Protein AF-A0A087TY90-F1 (afdb_monomer)

Structure (mmCIF, N/CA/C/O backbone):
data_AF-A0A087TY90-F1
#
_entry.id   AF-A0A087TY90-F1
#
loop_
_atom_site.group_PDB
_atom_site.id
_atom_site.type_symbol
_atom_site.label_atom_id
_atom_site.label_alt_id
_atom_site.label_comp_id
_atom_site.label_asym_id
_atom_site.label_entity_id
_atom_site.label_seq_id
_atom_site.pdbx_PDB_ins_code
_atom_site.Cartn_x
_atom_site.Cartn_y
_atom_site.Cartn_z
_atom_site.occupancy
_atom_site.B_iso_or_equ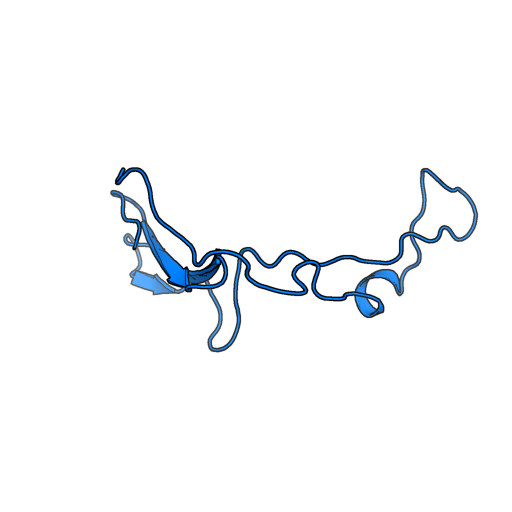iv
_atom_site.auth_seq_id
_atom_site.auth_comp_id
_atom_site.auth_asym_id
_atom_site.auth_atom_id
_atom_site.pdbx_PDB_model_num
ATOM 1 N N . PHE A 1 1 ? -3.794 7.989 15.433 1.00 84.56 1 PHE A N 1
ATOM 2 C CA . PHE A 1 1 ? -4.918 7.047 15.564 1.00 84.56 1 PHE A CA 1
ATOM 3 C C . PHE A 1 1 ? -6.158 7.745 15.043 1.00 84.56 1 PHE A C 1
ATOM 5 O O . PHE A 1 1 ? -6.373 8.893 15.415 1.00 84.56 1 PHE A O 1
ATOM 12 N N . LEU A 1 2 ? -6.890 7.102 14.141 1.00 92.62 2 LEU A N 1
ATOM 13 C CA . LEU A 1 2 ? -8.115 7.613 13.532 1.00 92.62 2 LEU A CA 1
ATOM 14 C C . LEU A 1 2 ? -9.233 6.619 13.835 1.00 92.62 2 LEU A C 1
ATOM 16 O O . LEU A 1 2 ? -9.012 5.413 13.759 1.00 92.62 2 LEU A O 1
ATOM 20 N N . LYS A 1 3 ? -10.421 7.102 14.182 1.00 94.31 3 LYS A N 1
ATOM 21 C CA . LYS A 1 3 ? -11.557 6.248 14.529 1.00 94.31 3 LYS A CA 1
ATOM 22 C C . LYS A 1 3 ? -12.844 6.897 14.063 1.00 94.31 3 LYS A C 1
ATOM 24 O O . LYS A 1 3 ? -13.002 8.102 14.191 1.00 94.31 3 LYS A O 1
ATOM 29 N N . ASN A 1 4 ? -13.768 6.088 13.567 1.00 93.50 4 ASN A N 1
ATOM 30 C CA . ASN A 1 4 ? -15.149 6.496 13.345 1.00 93.50 4 ASN A CA 1
ATOM 31 C C . ASN A 1 4 ? -16.102 5.383 13.817 1.00 93.50 4 ASN A C 1
ATOM 33 O O . ASN A 1 4 ? -15.692 4.447 14.501 1.00 93.50 4 ASN A O 1
ATOM 37 N N . GLN A 1 5 ? -17.385 5.487 13.467 1.00 95.50 5 GLN A N 1
ATOM 38 C CA . GLN A 1 5 ? -18.411 4.510 13.854 1.00 95.50 5 GLN A CA 1
ATOM 39 C C . GLN A 1 5 ? -18.250 3.117 13.215 1.00 95.50 5 GLN A C 1
ATOM 41 O O . GLN A 1 5 ? -18.880 2.167 13.669 1.00 95.50 5 GLN A O 1
ATOM 46 N N . PHE A 1 6 ? -17.423 2.982 12.176 1.00 95.88 6 PHE A N 1
ATOM 47 C CA . PHE A 1 6 ? -17.255 1.745 11.409 1.00 95.88 6 PHE A CA 1
ATOM 48 C C . PHE A 1 6 ? -15.886 1.093 11.603 1.00 95.88 6 PHE A C 1
ATOM 50 O O . PHE A 1 6 ? -15.786 -0.133 11.565 1.00 95.88 6 PHE A O 1
ATOM 57 N N . LEU A 1 7 ? -14.829 1.889 11.780 1.00 96.19 7 LEU A N 1
ATOM 58 C CA . LEU A 1 7 ? -13.454 1.399 11.791 1.00 96.19 7 LEU A CA 1
ATOM 59 C C . LEU A 1 7 ? -12.526 2.200 12.709 1.00 96.19 7 LEU A C 1
ATOM 61 O O . LEU A 1 7 ? -12.758 3.373 13.012 1.00 96.19 7 LEU A O 1
ATOM 65 N N . GLU A 1 8 ? -11.439 1.546 13.100 1.00 96.19 8 GLU A N 1
ATOM 66 C CA . GLU A 1 8 ? -10.286 2.119 13.790 1.00 96.19 8 GLU A CA 1
ATOM 67 C C . GLU A 1 8 ? -9.036 1.904 12.938 1.00 96.19 8 GLU A C 1
ATOM 69 O O . GLU A 1 8 ? -8.782 0.800 12.465 1.00 96.19 8 GLU A O 1
ATOM 74 N N . ALA A 1 9 ? -8.248 2.954 12.738 1.00 95.75 9 ALA A N 1
ATOM 75 C CA . ALA A 1 9 ? -7.047 2.936 11.920 1.00 95.75 9 ALA A CA 1
ATOM 76 C C . ALA A 1 9 ? -5.844 3.486 12.696 1.00 95.75 9 ALA A C 1
ATOM 78 O O . ALA A 1 9 ? -5.873 4.580 13.278 1.00 95.75 9 ALA A O 1
ATOM 79 N N . THR A 1 10 ? -4.741 2.747 12.650 1.00 94.62 10 THR A N 1
ATOM 80 C CA . THR A 1 10 ? -3.450 3.178 13.189 1.00 94.62 10 THR A CA 1
ATOM 81 C C . THR A 1 10 ? -2.480 3.402 12.046 1.00 94.62 10 THR A C 1
ATOM 83 O O . THR A 1 10 ? -2.214 2.500 11.258 1.00 94.62 10 THR A O 1
ATOM 86 N N . ILE A 1 11 ? -1.942 4.616 11.967 1.00 94.31 11 ILE A N 1
ATOM 87 C CA . ILE A 1 11 ? -0.923 4.994 10.991 1.00 94.31 11 ILE A CA 1
ATOM 88 C C . ILE A 1 11 ? 0.390 5.175 11.752 1.00 94.31 11 ILE A C 1
ATOM 90 O O . ILE A 1 11 ? 0.403 5.804 12.816 1.00 94.31 11 ILE A O 1
ATOM 94 N N . ASN A 1 12 ? 1.468 4.582 11.244 1.00 92.44 12 ASN A N 1
ATOM 95 C CA . ASN A 1 12 ? 2.795 4.668 11.837 1.00 92.44 12 ASN A CA 1
ATOM 96 C C . ASN A 1 12 ? 3.443 6.044 11.566 1.00 92.44 12 ASN A C 1
ATOM 98 O O . ASN A 1 12 ? 2.912 6.883 10.837 1.00 92.44 12 ASN A O 1
ATOM 102 N N . HIS A 1 13 ? 4.613 6.277 12.162 1.00 90.88 13 HIS A N 1
ATOM 103 C CA . HIS A 1 13 ? 5.358 7.534 12.018 1.00 90.88 13 HIS A CA 1
ATOM 104 C C . HIS A 1 13 ? 5.835 7.805 10.578 1.00 90.88 13 HIS A C 1
ATOM 106 O O . HIS A 1 13 ? 6.089 8.957 10.233 1.00 90.88 13 HIS A O 1
ATOM 112 N N . GLU A 1 14 ? 5.906 6.763 9.747 1.00 91.06 14 GLU A N 1
ATOM 113 C CA . GLU A 1 14 ? 6.288 6.809 8.332 1.00 91.06 14 GLU A CA 1
ATOM 114 C C . GLU A 1 14 ? 5.091 7.073 7.396 1.00 91.06 14 GLU A C 1
ATOM 116 O O . GLU A 1 14 ? 5.257 7.127 6.181 1.00 91.06 14 GLU A O 1
ATOM 121 N N . GLY A 1 15 ? 3.869 7.208 7.931 1.00 92.00 15 GLY A N 1
ATOM 122 C CA . GLY A 1 15 ? 2.652 7.420 7.136 1.00 92.00 15 GLY A CA 1
ATOM 123 C C . GLY A 1 15 ? 2.002 6.144 6.580 1.00 92.00 15 GLY A C 1
ATOM 124 O O . GLY A 1 15 ? 1.005 6.223 5.858 1.00 92.00 15 GLY A O 1
ATOM 125 N N . CYS A 1 16 ? 2.518 4.966 6.930 1.00 95.12 16 CYS A N 1
ATOM 126 C CA . CYS A 1 16 ? 1.952 3.678 6.537 1.00 95.12 16 CYS A CA 1
ATOM 127 C C . CYS A 1 16 ? 0.874 3.209 7.522 1.00 95.12 16 CYS A C 1
ATOM 129 O O . CYS A 1 16 ? 0.986 3.384 8.736 1.00 95.12 16 CYS A O 1
ATOM 131 N N . LEU A 1 17 ? -0.168 2.560 7.003 1.00 96.50 17 LEU A N 1
ATOM 132 C CA . LEU A 1 17 ? -1.259 2.006 7.804 1.00 96.50 17 LEU A CA 1
ATOM 133 C C . LEU A 1 17 ? -0.803 0.688 8.445 1.00 96.50 17 LEU A C 1
ATOM 135 O O . LEU A 1 17 ? -0.592 -0.297 7.741 1.00 96.50 17 LEU A O 1
ATOM 139 N N . SER A 1 18 ? -0.640 0.663 9.767 1.00 95.94 18 SER A N 1
ATOM 140 C CA . SER A 1 18 ? -0.169 -0.519 10.501 1.00 95.94 18 SER A CA 1
ATOM 141 C C . SER A 1 18 ? -1.290 -1.393 11.061 1.00 95.94 18 SER A C 1
ATOM 143 O O . SER A 1 18 ? -1.042 -2.549 11.384 1.00 95.94 18 SER A O 1
ATOM 145 N N . SER A 1 19 ? -2.503 -0.856 11.192 1.00 96.44 19 SER A N 1
ATOM 146 C CA . SER A 1 19 ? -3.686 -1.592 11.651 1.00 96.44 19 SER A CA 1
ATOM 147 C C . SER A 1 19 ? -4.954 -0.911 11.144 1.00 96.44 19 SER A C 1
ATOM 149 O O . SER A 1 19 ? -5.023 0.324 11.101 1.00 96.44 19 SER A O 1
ATOM 151 N N . LEU A 1 20 ? -5.936 -1.717 10.749 1.00 96.94 20 LEU A N 1
ATOM 152 C CA . LEU A 1 20 ? -7.259 -1.304 10.306 1.00 96.94 20 LEU A CA 1
ATOM 153 C C . LEU A 1 20 ? -8.303 -2.301 10.818 1.00 96.94 20 LEU A C 1
ATOM 155 O O . LEU A 1 20 ? -8.539 -3.352 10.221 1.00 96.94 20 LEU A O 1
ATOM 159 N N . ILE A 1 21 ? -8.959 -1.947 11.916 1.00 97.56 21 ILE A N 1
ATOM 160 C CA . ILE A 1 21 ? -9.934 -2.797 12.591 1.00 97.56 21 ILE A CA 1
ATOM 161 C C . ILE A 1 21 ? -11.340 -2.383 12.167 1.00 97.56 21 ILE A C 1
ATOM 163 O O . ILE A 1 21 ? -11.738 -1.234 12.357 1.00 97.56 21 ILE A O 1
ATOM 167 N N . LEU A 1 22 ? -12.119 -3.331 11.645 1.00 97.25 22 LEU A N 1
ATOM 168 C CA . LEU A 1 22 ? -13.554 -3.146 11.433 1.00 97.25 22 LEU A CA 1
ATOM 169 C C . LEU A 1 22 ? -14.294 -3.362 12.755 1.00 97.25 22 LEU A C 1
ATOM 171 O O . LEU A 1 22 ? -14.200 -4.435 13.354 1.00 97.25 22 LEU A O 1
ATOM 175 N N . LEU A 1 23 ? -15.063 -2.367 13.195 1.00 96.38 23 LEU A N 1
ATOM 176 C CA . LEU A 1 23 ? -15.736 -2.385 14.497 1.00 96.38 23 LEU A CA 1
ATOM 177 C C . LEU A 1 23 ? -16.911 -3.364 14.562 1.00 96.38 23 LEU A C 1
ATOM 179 O O . LEU A 1 23 ? -17.165 -3.911 15.627 1.00 96.38 23 LEU A O 1
ATOM 183 N N . GLU A 1 24 ? -17.592 -3.628 13.446 1.00 96.44 24 GLU A N 1
ATOM 184 C CA . GLU A 1 24 ? -18.754 -4.532 13.409 1.00 96.44 24 GLU A CA 1
ATOM 185 C C . GLU A 1 24 ? -18.395 -5.977 13.789 1.00 96.44 24 GLU A C 1
ATOM 187 O O . GLU A 1 24 ? -19.140 -6.648 14.498 1.00 96.44 24 GLU A O 1
ATOM 192 N N . CYS A 1 25 ? -17.244 -6.464 13.321 1.00 96.19 25 CYS A N 1
ATOM 193 C CA . CYS A 1 25 ? -16.812 -7.849 13.521 1.00 96.19 25 CYS A CA 1
ATOM 194 C C . CYS A 1 25 ? -15.492 -7.981 14.290 1.00 96.19 25 CYS A C 1
ATOM 196 O O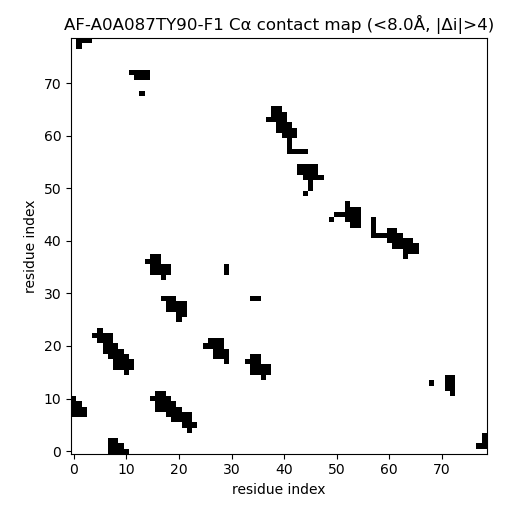 . CYS A 1 25 ? -14.996 -9.096 14.445 1.00 96.19 25 CYS A O 1
ATOM 198 N N . HIS A 1 26 ? -14.921 -6.859 14.740 1.00 95.00 26 HIS A N 1
ATOM 199 C CA . HIS A 1 26 ? -13.615 -6.774 15.402 1.00 95.00 26 HIS A CA 1
ATOM 200 C C . HIS A 1 26 ? -12.505 -7.529 14.657 1.00 95.00 26 HIS A C 1
ATOM 202 O O . HIS A 1 26 ? -11.662 -8.190 15.262 1.00 95.00 26 HIS A O 1
ATOM 208 N N . LYS A 1 27 ? -12.517 -7.442 13.322 1.00 96.44 27 LYS A N 1
ATOM 209 C CA . LYS A 1 27 ? -11.502 -8.059 12.466 1.00 96.44 27 LYS A CA 1
ATOM 210 C C . LYS A 1 27 ? -10.457 -7.038 12.056 1.00 96.44 27 LYS A C 1
ATOM 212 O O . LYS A 1 27 ? -10.798 -5.947 11.607 1.00 96.44 27 LYS A O 1
ATOM 217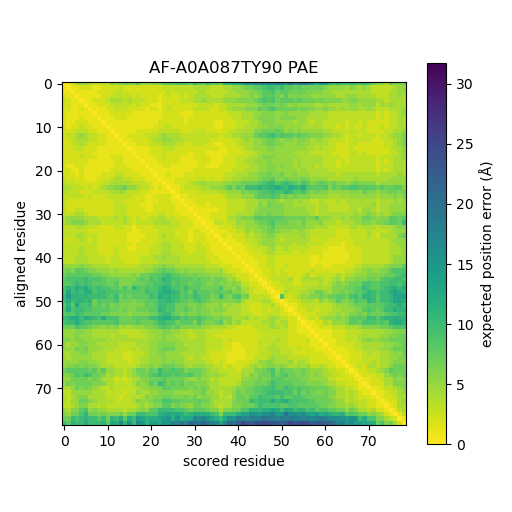 N N . GLU A 1 28 ? -9.202 -7.445 12.169 1.00 97.31 28 GLU A N 1
ATOM 218 C CA . GLU A 1 28 ? -8.059 -6.740 11.605 1.00 97.31 28 GLU A CA 1
ATOM 219 C C . GLU A 1 28 ? -7.972 -7.036 10.098 1.00 97.31 28 GLU A C 1
ATOM 221 O O . GLU A 1 28 ? -7.958 -8.199 9.687 1.00 97.31 28 GLU A O 1
ATOM 226 N N . ALA A 1 29 ? -7.954 -5.985 9.277 1.00 96.44 29 ALA A N 1
ATOM 227 C CA . ALA A 1 29 ? -7.872 -6.083 7.821 1.00 96.44 29 ALA A CA 1
ATOM 228 C C . ALA A 1 29 ? -6.424 -6.105 7.304 1.00 96.44 29 ALA A C 1
ATOM 230 O O . ALA A 1 29 ? -6.186 -6.519 6.168 1.00 96.44 29 ALA A O 1
ATOM 231 N N . ILE A 1 30 ? -5.454 -5.681 8.119 1.00 96.69 30 ILE A N 1
ATOM 232 C CA . ILE A 1 30 ? -4.029 -5.732 7.793 1.00 96.69 30 ILE A CA 1
ATOM 233 C C . ILE A 1 30 ? -3.421 -7.020 8.347 1.00 96.69 30 ILE A C 1
ATOM 235 O O . ILE A 1 30 ? -3.398 -7.259 9.550 1.00 96.69 30 ILE A O 1
ATOM 239 N N . ALA A 1 31 ? -2.888 -7.864 7.464 1.00 95.81 31 ALA A N 1
ATOM 240 C CA . ALA A 1 31 ? -2.204 -9.081 7.886 1.00 95.81 31 ALA A CA 1
ATOM 241 C C . ALA A 1 31 ? -1.002 -8.770 8.798 1.00 95.81 31 ALA A C 1
ATOM 243 O O . ALA A 1 31 ? -0.297 -7.777 8.608 1.00 95.81 31 ALA A O 1
ATOM 244 N N . THR A 1 32 ? -0.742 -9.643 9.773 1.00 93.44 32 THR A N 1
ATOM 245 C CA . THR A 1 32 ? 0.362 -9.478 10.728 1.00 93.44 32 THR A CA 1
ATOM 246 C C . THR A 1 32 ? 1.698 -9.277 10.012 1.00 93.44 32 THR A C 1
ATOM 248 O O . THR A 1 32 ? 2.107 -10.104 9.200 1.00 93.44 32 THR A O 1
ATOM 251 N N . GLY A 1 33 ? 2.398 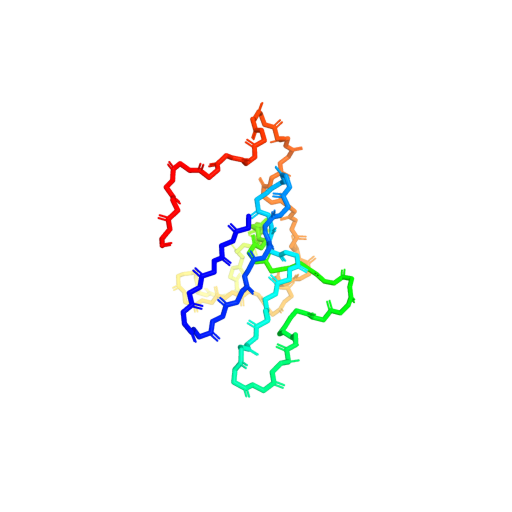-8.187 10.339 1.00 92.12 33 GLY A N 1
ATOM 252 C CA . GLY A 1 33 ? 3.689 -7.835 9.736 1.00 92.12 33 GLY A CA 1
ATOM 253 C C . GLY A 1 33 ? 3.594 -7.144 8.371 1.00 92.12 33 GLY A C 1
ATOM 254 O O . GLY A 1 33 ? 4.618 -6.734 7.828 1.00 92.12 33 GLY A O 1
ATOM 255 N N . CYS A 1 34 ? 2.390 -6.976 7.821 1.00 94.94 34 CYS A N 1
ATOM 256 C CA . CYS A 1 34 ? 2.159 -6.170 6.631 1.00 94.94 34 CYS A CA 1
ATOM 257 C C . CYS A 1 34 ? 1.832 -4.719 7.001 1.00 94.94 34 CYS A C 1
ATOM 259 O O . CYS A 1 34 ? 1.411 -4.412 8.112 1.00 94.94 34 CYS A O 1
ATOM 261 N N . LEU A 1 35 ? 2.017 -3.824 6.032 1.00 96.19 35 LEU A N 1
ATOM 262 C CA . LEU A 1 35 ? 1.616 -2.425 6.124 1.00 96.19 35 LEU A CA 1
ATOM 263 C C . LEU A 1 35 ? 0.747 -2.086 4.913 1.00 96.19 35 LEU A C 1
ATOM 265 O O . LEU A 1 35 ? 1.074 -2.460 3.782 1.00 96.19 35 LEU A O 1
ATOM 269 N N . GLY A 1 36 ? -0.344 -1.370 5.155 1.00 95.31 36 GLY A N 1
ATOM 270 C CA . GLY A 1 36 ? -1.156 -0.729 4.128 1.00 95.31 36 GLY A CA 1
ATOM 271 C C . GLY A 1 36 ? -0.645 0.673 3.793 1.00 95.31 36 GLY A C 1
ATOM 272 O O . GLY A 1 36 ? 0.266 1.191 4.441 1.00 95.31 36 GLY A O 1
ATOM 273 N N . ASN A 1 37 ? -1.257 1.306 2.788 1.00 95.38 37 ASN A N 1
ATOM 274 C CA . ASN A 1 37 ? -0.899 2.658 2.336 1.00 95.38 37 ASN A CA 1
ATOM 275 C C . ASN A 1 37 ? 0.607 2.834 2.040 1.00 95.38 37 ASN A C 1
ATOM 277 O O . ASN A 1 37 ? 1.201 3.861 2.356 1.00 95.38 37 ASN A O 1
ATOM 281 N N . ARG A 1 38 ? 1.251 1.804 1.474 1.00 93.94 38 ARG A N 1
ATOM 282 C CA . ARG A 1 38 ? 2.659 1.882 1.071 1.00 93.94 38 ARG A CA 1
ATOM 283 C C . ARG A 1 38 ? 2.766 2.486 -0.320 1.00 93.94 38 ARG A C 1
ATOM 285 O O . ARG A 1 38 ? 2.154 1.977 -1.256 1.00 93.94 38 ARG A O 1
ATOM 292 N N . PHE A 1 39 ? 3.606 3.501 -0.460 1.00 93.19 39 PHE A N 1
ATOM 293 C CA . PHE A 1 39 ? 3.942 4.071 -1.759 1.00 93.19 39 PHE A CA 1
ATOM 294 C C . PHE A 1 39 ? 5.140 3.335 -2.354 1.00 93.19 39 PHE A C 1
ATOM 296 O O . PHE A 1 39 ? 6.240 3.346 -1.795 1.00 93.19 39 PHE A O 1
ATOM 303 N N . LEU A 1 40 ? 4.913 2.688 -3.493 1.00 95.06 40 LEU A N 1
ATOM 304 C CA . LEU A 1 40 ? 5.926 1.969 -4.254 1.00 95.06 40 LEU A CA 1
ATOM 305 C C . LEU A 1 40 ? 6.048 2.587 -5.647 1.00 95.06 40 LEU A C 1
ATOM 307 O O . LEU A 1 40 ? 5.068 3.076 -6.204 1.00 95.06 40 LEU A O 1
ATOM 311 N N . ILE A 1 41 ? 7.257 2.555 -6.194 1.00 96.44 41 ILE A N 1
ATOM 312 C CA . ILE A 1 41 ? 7.550 2.873 -7.591 1.00 96.44 41 ILE A CA 1
ATOM 313 C C . ILE A 1 41 ? 7.820 1.549 -8.293 1.00 96.44 41 ILE A C 1
ATOM 315 O O . ILE A 1 41 ? 8.615 0.751 -7.799 1.00 96.44 41 ILE A O 1
ATOM 319 N N . PHE A 1 42 ? 7.183 1.348 -9.437 1.00 95.94 42 PHE A N 1
ATOM 320 C CA . PHE A 1 42 ? 7.431 0.225 -10.332 1.00 95.94 42 PHE A CA 1
ATOM 321 C C . PHE A 1 42 ? 7.981 0.770 -11.647 1.00 95.94 42 PHE A C 1
ATOM 323 O O . PHE A 1 42 ? 7.699 1.915 -12.010 1.00 95.94 42 PHE A O 1
ATOM 330 N N . ASP A 1 43 ? 8.779 -0.036 -12.331 1.00 94.06 43 ASP A N 1
ATOM 331 C CA . ASP A 1 43 ? 9.213 0.265 -13.684 1.00 94.06 43 ASP A CA 1
ATOM 332 C C . ASP A 1 43 ? 8.073 -0.080 -14.651 1.00 94.06 43 ASP A C 1
ATOM 334 O O . ASP A 1 43 ? 7.572 -1.205 -14.674 1.00 94.06 43 ASP A O 1
ATOM 338 N N . ASP A 1 44 ? 7.661 0.917 -15.429 1.00 92.31 44 ASP A N 1
ATOM 339 C CA . ASP A 1 44 ? 6.608 0.812 -16.435 1.00 92.31 44 ASP A CA 1
ATOM 340 C C . ASP A 1 44 ? 7.264 0.701 -17.812 1.00 92.31 44 ASP A C 1
ATOM 342 O O . ASP A 1 44 ? 7.682 1.694 -18.410 1.00 92.31 44 ASP A O 1
ATOM 346 N N . VAL A 1 45 ? 7.489 -0.538 -18.245 1.00 91.62 45 VAL A N 1
ATOM 347 C CA . VAL A 1 45 ? 8.095 -0.857 -19.538 1.00 91.62 45 VAL A CA 1
ATOM 348 C C . VAL A 1 45 ? 7.062 -1.662 -20.334 1.00 91.62 45 VAL A C 1
ATOM 350 O O . VAL A 1 45 ? 6.555 -2.658 -19.817 1.00 91.62 45 VAL A O 1
ATOM 353 N N . PRO A 1 46 ? 6.720 -1.269 -21.566 1.00 89.62 46 PRO A N 1
ATOM 354 C CA . PRO A 1 46 ? 5.807 -2.027 -22.420 1.00 89.62 46 PRO A CA 1
ATOM 355 C C . PRO A 1 46 ? 6.535 -3.143 -23.190 1.00 89.62 46 PRO A C 1
ATOM 357 O O . PRO A 1 46 ? 7.722 -3.027 -23.503 1.00 89.62 46 PRO A O 1
ATOM 360 N N . LEU A 1 47 ? 5.808 -4.196 -23.587 1.00 84.44 47 LEU A N 1
ATOM 361 C CA . LEU A 1 47 ? 6.303 -5.179 -24.566 1.00 84.44 47 LEU A CA 1
ATOM 362 C C . LEU A 1 47 ? 6.198 -4.654 -26.001 1.00 84.44 47 LEU A C 1
ATOM 364 O O . LEU A 1 47 ? 7.156 -4.741 -26.772 1.00 84.44 47 LEU A O 1
ATOM 368 N N . TYR A 1 48 ? 5.011 -4.154 -26.362 1.00 89.00 48 TYR A N 1
ATOM 369 C CA . TYR A 1 48 ? 4.669 -3.805 -27.741 1.00 89.00 48 TYR A CA 1
ATOM 370 C C . TYR A 1 48 ? 4.016 -2.427 -27.850 1.00 89.00 48 TYR A C 1
ATOM 372 O O . TYR A 1 48 ? 4.404 -1.645 -28.722 1.00 89.00 48 TYR A O 1
ATOM 380 N N . TRP A 1 49 ? 3.050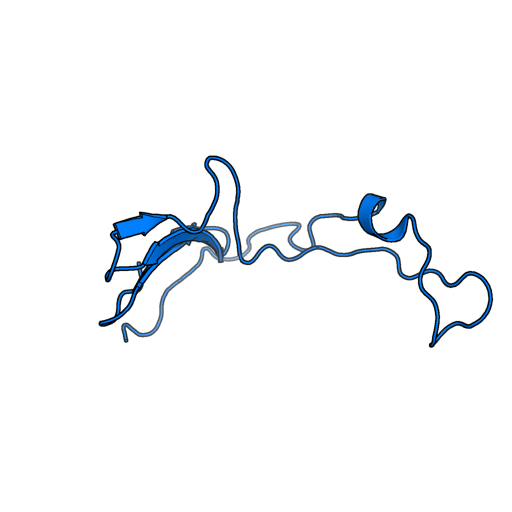 -2.114 -26.980 1.00 88.75 49 TRP A N 1
ATOM 381 C CA . TRP A 1 49 ? 2.305 -0.857 -27.017 1.00 88.75 49 TRP A CA 1
ATOM 382 C C . TRP A 1 49 ? 2.476 -0.064 -25.727 1.00 88.75 49 TRP A C 1
ATOM 384 O O . TRP A 1 49 ? 1.901 -0.405 -24.707 1.00 88.75 49 TRP A O 1
ATOM 394 N N . ASP A 1 50 ? 3.208 1.044 -25.816 1.00 83.38 50 ASP A N 1
ATOM 395 C CA . ASP A 1 50 ? 3.581 1.904 -24.686 1.00 83.38 50 ASP A CA 1
ATOM 396 C C . ASP A 1 50 ? 2.418 2.241 -23.740 1.00 83.38 50 ASP A C 1
ATOM 398 O O . ASP A 1 50 ? 2.333 1.724 -22.638 1.00 83.38 50 ASP A O 1
ATOM 402 N N . ALA A 1 51 ? 1.440 3.022 -24.200 1.00 90.69 51 ALA A N 1
ATOM 403 C CA . ALA A 1 51 ? 0.326 3.468 -23.358 1.00 90.69 51 ALA A CA 1
ATOM 404 C C . ALA A 1 51 ? 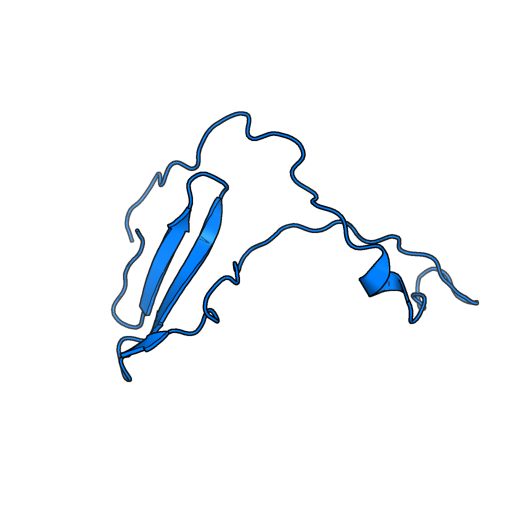-0.785 2.416 -23.124 1.00 90.69 51 ALA A C 1
ATOM 406 O O . ALA A 1 51 ? -1.848 2.773 -22.612 1.00 90.69 51 ALA A O 1
ATOM 407 N N . TRP A 1 52 ? -0.591 1.163 -23.553 1.00 91.69 52 TRP A N 1
ATOM 408 C CA . TRP A 1 52 ? -1.598 0.093 -23.455 1.00 91.69 52 TRP A CA 1
ATOM 409 C C . TRP A 1 52 ? -1.105 -1.132 -22.679 1.00 91.69 52 TRP A C 1
ATOM 411 O O . TRP A 1 52 ? -1.926 -1.789 -22.038 1.00 91.69 52 TRP A O 1
ATOM 421 N N . ASP A 1 53 ? 0.199 -1.413 -22.708 1.00 91.12 53 ASP A N 1
ATOM 422 C CA . ASP A 1 53 ? 0.809 -2.589 -22.096 1.00 91.12 53 ASP A CA 1
ATOM 423 C C . ASP A 1 53 ? 1.741 -2.211 -20.945 1.00 91.12 53 ASP A C 1
ATOM 425 O O . ASP A 1 53 ? 2.439 -1.205 -20.985 1.00 91.12 53 ASP A O 1
ATOM 429 N N . VAL A 1 54 ? 1.856 -3.129 -19.990 1.00 90.31 54 VAL A N 1
ATOM 430 C CA . VAL A 1 54 ? 2.929 -3.169 -18.995 1.00 90.31 54 VAL A CA 1
ATOM 431 C C . VAL A 1 54 ? 3.484 -4.596 -18.943 1.00 90.31 54 VAL A C 1
ATOM 433 O O . VAL A 1 54 ? 2.740 -5.557 -19.138 1.00 90.31 54 VAL A O 1
ATOM 436 N N . MET A 1 55 ? 4.788 -4.762 -18.702 1.00 88.94 55 MET A N 1
ATOM 437 C CA . MET A 1 55 ? 5.418 -6.082 -18.545 1.00 88.94 55 MET A CA 1
ATOM 438 C C . MET A 1 55 ? 4.773 -6.930 -17.433 1.00 88.94 55 MET A C 1
ATOM 440 O O . MET A 1 55 ? 4.589 -6.445 -16.320 1.00 88.94 55 MET A O 1
ATOM 444 N N . ASP A 1 56 ? 4.611 -8.242 -17.652 1.00 89.12 56 ASP A N 1
ATOM 445 C CA . ASP A 1 56 ? 4.108 -9.182 -16.627 1.00 89.12 56 ASP A CA 1
ATOM 446 C C . ASP A 1 56 ? 4.942 -9.183 -15.328 1.00 89.12 56 ASP A C 1
ATOM 448 O O . ASP A 1 56 ? 4.411 -9.373 -14.234 1.00 89.12 56 ASP A O 1
ATOM 452 N N . TYR A 1 57 ? 6.254 -8.944 -15.432 1.00 88.69 57 TYR A N 1
ATOM 453 C CA . TYR A 1 57 ? 7.172 -8.903 -14.288 1.00 88.69 57 TYR A CA 1
ATOM 454 C C . TYR A 1 57 ? 7.255 -7.529 -13.606 1.00 88.69 57 TYR A C 1
ATOM 456 O O . TYR A 1 57 ? 8.074 -7.349 -12.704 1.00 88.69 57 TYR A O 1
ATOM 464 N N . HIS A 1 58 ? 6.446 -6.535 -13.998 1.00 93.06 58 HIS A N 1
ATOM 465 C CA . HIS A 1 58 ? 6.581 -5.173 -13.469 1.00 93.06 58 HIS A CA 1
ATOM 466 C C . HIS A 1 58 ? 6.493 -5.130 -11.936 1.00 93.06 58 HIS A C 1
ATOM 468 O O . HIS A 1 58 ? 7.175 -4.326 -11.305 1.00 93.06 58 HIS A O 1
ATOM 474 N N . LEU A 1 59 ? 5.705 -6.016 -11.312 1.00 94.12 59 LEU A N 1
ATOM 475 C CA . LEU A 1 5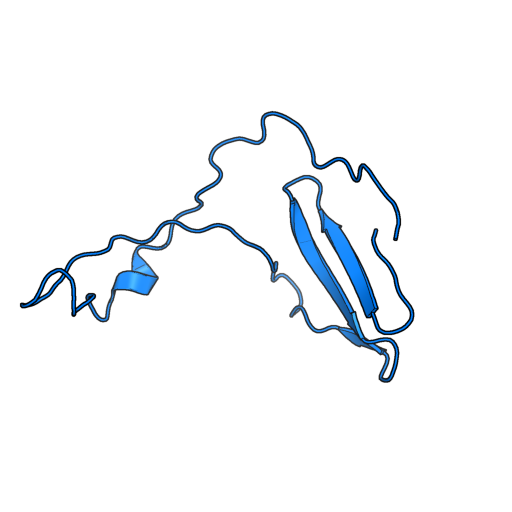9 ? 5.541 -6.076 -9.856 1.00 94.12 59 LEU A CA 1
ATOM 476 C C . LEU A 1 59 ? 6.831 -6.459 -9.115 1.00 94.12 59 LEU A C 1
ATOM 478 O O . LEU A 1 59 ? 6.996 -6.088 -7.954 1.00 94.12 59 LEU A O 1
ATOM 482 N N . GLU A 1 60 ? 7.766 -7.145 -9.774 1.00 95.00 60 GLU A N 1
ATOM 483 C CA . GLU A 1 60 ? 9.066 -7.521 -9.203 1.00 95.00 60 GLU A CA 1
ATOM 484 C C . GLU A 1 60 ? 10.023 -6.324 -9.102 1.00 95.00 60 GLU A C 1
ATOM 486 O O . GLU A 1 60 ? 10.957 -6.334 -8.303 1.00 95.00 60 GLU A O 1
ATOM 491 N N . THR A 1 61 ? 9.764 -5.256 -9.862 1.00 95.12 61 THR A N 1
ATOM 492 C CA . THR A 1 61 ? 10.580 -4.026 -9.875 1.00 95.12 61 THR A CA 1
ATOM 493 C C . THR A 1 61 ? 10.228 -3.054 -8.744 1.00 95.12 61 THR A C 1
ATOM 495 O O . THR A 1 61 ? 10.829 -1.985 -8.615 1.00 95.12 61 THR A O 1
ATOM 498 N N . GLY A 1 62 ? 9.248 -3.418 -7.909 1.00 95.31 62 GLY A N 1
ATOM 499 C CA . GLY A 1 62 ? 8.721 -2.575 -6.846 1.00 95.31 62 GLY A CA 1
ATOM 500 C C . GLY A 1 62 ? 9.792 -2.120 -5.860 1.00 95.31 62 GLY A C 1
ATOM 501 O O . GLY A 1 62 ? 10.395 -2.920 -5.146 1.00 95.31 62 GLY A O 1
ATOM 502 N N . ARG A 1 63 ? 9.975 -0.804 -5.758 1.00 95.62 63 ARG A N 1
ATOM 503 C CA . ARG A 1 63 ? 10.877 -0.152 -4.798 1.00 95.62 63 ARG A CA 1
ATOM 504 C C . ARG A 1 63 ? 10.131 0.876 -3.964 1.00 95.62 63 ARG A C 1
ATOM 506 O O . ARG A 1 63 ? 9.146 1.451 -4.420 1.00 95.62 63 ARG A O 1
ATOM 513 N N . SER A 1 64 ? 10.611 1.137 -2.748 1.00 93.62 64 SER A N 1
ATOM 514 C CA . SER A 1 64 ? 10.034 2.189 -1.902 1.00 93.62 64 SER A CA 1
ATOM 515 C C . SER A 1 64 ? 10.080 3.539 -2.620 1.00 93.62 64 SER A C 1
ATOM 517 O O . SER A 1 64 ? 11.145 3.968 -3.070 1.00 93.62 64 SER A O 1
ATOM 519 N N . ALA A 1 65 ? 8.932 4.215 -2.714 1.00 93.31 65 ALA A N 1
ATOM 520 C CA . ALA A 1 65 ? 8.872 5.596 -3.192 1.00 93.31 65 ALA A CA 1
ATOM 521 C C . ALA A 1 65 ? 9.450 6.573 -2.155 1.00 93.31 65 ALA A C 1
ATOM 523 O O . ALA A 1 65 ? 9.953 7.642 -2.500 1.00 93.31 65 ALA A O 1
ATOM 524 N N . ILE A 1 66 ? 9.388 6.190 -0.879 1.00 91.81 66 ILE A N 1
ATOM 525 C CA . ILE A 1 66 ? 9.897 6.965 0.247 1.00 91.81 66 ILE A CA 1
ATOM 526 C C . ILE A 1 66 ? 11.356 6.562 0.470 1.00 91.81 66 ILE A C 1
ATOM 528 O O . ILE A 1 66 ? 11.643 5.414 0.815 1.00 91.81 66 ILE A O 1
ATOM 532 N N . LYS A 1 67 ? 12.277 7.505 0.246 1.00 90.00 67 LYS A N 1
ATOM 533 C CA . LYS A 1 67 ? 13.714 7.322 0.519 1.00 90.00 67 LYS A CA 1
ATOM 534 C C . LYS A 1 67 ? 14.095 7.773 1.924 1.00 90.00 67 LYS A C 1
ATOM 536 O O . LYS A 1 67 ? 14.929 7.147 2.563 1.00 90.00 67 LYS A O 1
ATOM 541 N N . GLU A 1 68 ? 13.487 8.863 2.373 1.00 91.81 68 GLU A N 1
ATOM 542 C CA . GLU A 1 68 ? 13.760 9.495 3.655 1.00 91.81 68 GLU A CA 1
ATOM 543 C C . GLU A 1 68 ? 12.481 10.160 4.164 1.00 91.81 68 GLU A C 1
ATOM 545 O O . GLU A 1 68 ? 11.696 10.704 3.383 1.00 91.81 68 GLU A O 1
ATOM 550 N N . ILE A 1 69 ? 12.277 10.102 5.477 1.00 91.12 69 ILE A N 1
ATOM 551 C CA . ILE A 1 69 ? 11.185 10.789 6.159 1.00 91.12 69 ILE A CA 1
ATOM 552 C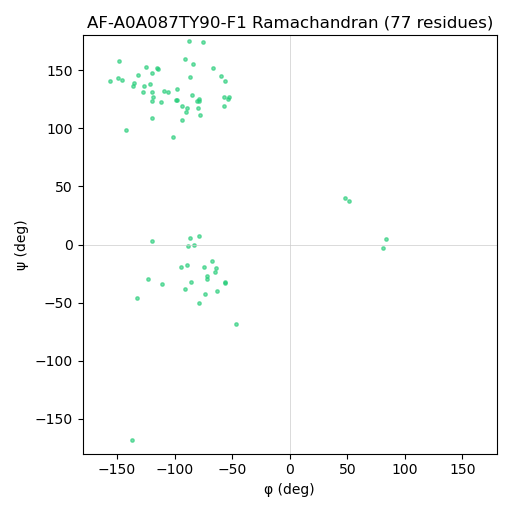 C . ILE A 1 69 ? 11.729 12.136 6.623 1.00 91.12 69 ILE A C 1
ATOM 554 O O . ILE A 1 69 ? 12.517 12.193 7.563 1.00 91.12 69 ILE A O 1
ATOM 558 N N . VAL A 1 70 ? 11.312 13.211 5.952 1.00 93.38 70 VAL A N 1
ATOM 559 C CA . VAL A 1 70 ? 11.737 14.579 6.298 1.00 93.38 70 VAL A CA 1
ATOM 560 C C . VAL A 1 70 ? 11.042 15.057 7.573 1.00 93.38 70 VAL A C 1
ATOM 562 O O . VAL A 1 70 ? 11.676 15.622 8.458 1.00 93.38 70 VAL A O 1
ATOM 565 N N . GLU A 1 71 ? 9.742 14.785 7.689 1.00 92.12 71 GLU A N 1
ATOM 566 C CA . GLU A 1 71 ? 8.942 15.083 8.873 1.00 92.12 71 GLU A CA 1
ATOM 567 C C . GLU A 1 71 ? 8.050 13.880 9.202 1.00 92.12 71 GLU A C 1
ATOM 569 O O . GLU A 1 71 ? 7.458 13.292 8.290 1.00 92.12 71 GLU A O 1
ATOM 574 N N . PRO A 1 72 ? 7.943 13.485 10.484 1.00 89.62 72 PRO A N 1
ATOM 575 C CA . PRO A 1 72 ? 7.075 12.386 10.876 1.00 89.62 72 PRO A CA 1
ATOM 576 C C . PRO A 1 72 ? 5.607 12.759 10.668 1.00 89.62 72 PRO A C 1
ATOM 578 O O . PRO A 1 72 ? 5.216 13.923 10.794 1.00 89.62 72 PRO A O 1
ATOM 581 N N . LEU A 1 73 ? 4.777 11.746 10.413 1.00 89.31 73 LEU A N 1
ATOM 582 C CA . LEU A 1 73 ? 3.343 11.940 10.228 1.00 89.31 73 LEU A CA 1
ATOM 583 C C . LEU A 1 73 ? 2.724 12.719 11.400 1.00 89.31 73 LEU A C 1
ATOM 585 O O . LEU A 1 73 ? 2.791 12.297 12.558 1.00 89.31 73 LEU A O 1
ATOM 589 N N . LYS A 1 74 ? 2.015 13.801 11.069 1.00 89.00 74 LYS A N 1
ATOM 590 C CA . LYS A 1 74 ? 1.187 14.562 12.003 1.00 89.00 74 LYS A CA 1
ATOM 591 C C . LYS A 1 74 ? -0.265 14.563 11.540 1.00 89.00 74 LYS A C 1
ATOM 593 O O . LYS A 1 74 ? -0.576 14.997 10.437 1.00 89.00 74 LYS A O 1
ATOM 598 N N . ILE A 1 75 ? -1.159 14.109 12.412 1.00 86.88 75 ILE A N 1
ATOM 599 C CA . ILE A 1 75 ? -2.604 14.204 12.192 1.00 86.88 75 ILE A CA 1
ATOM 6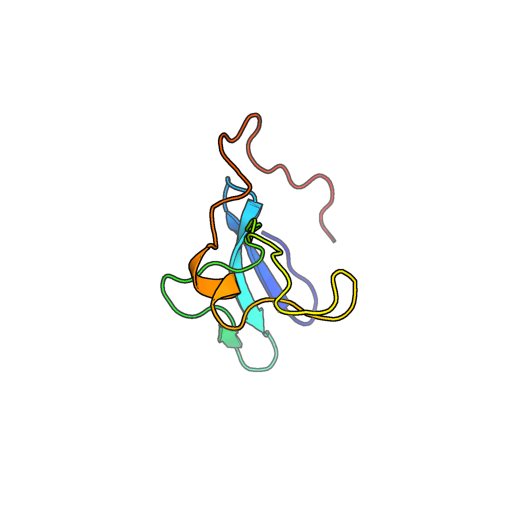00 C C . ILE A 1 75 ? -3.030 15.635 12.535 1.00 86.88 75 ILE A C 1
ATOM 602 O O . ILE A 1 75 ? -2.845 16.073 13.672 1.00 86.88 75 ILE A O 1
ATOM 606 N N . THR A 1 76 ? -3.544 16.374 11.551 1.00 88.62 76 THR A N 1
ATOM 607 C CA . THR A 1 76 ? -3.945 17.784 11.708 1.00 88.62 76 THR A CA 1
ATOM 608 C C . THR A 1 76 ? -5.363 17.940 12.240 1.00 88.62 76 THR A C 1
ATOM 610 O O . THR A 1 76 ? -5.624 18.873 12.992 1.00 88.62 76 THR A O 1
ATOM 613 N N . GLU A 1 77 ? -6.256 17.014 11.897 1.00 82.94 77 GLU A N 1
ATOM 614 C CA . GLU A 1 77 ? -7.658 17.021 12.309 1.00 82.94 77 GLU A CA 1
ATOM 615 C C . GLU A 1 77 ? -8.073 15.621 12.759 1.00 82.94 77 GLU A C 1
ATOM 617 O O . GLU A 1 77 ? -7.678 14.614 12.166 1.00 82.94 77 GLU A O 1
ATOM 622 N N . GLN A 1 78 ? -8.848 15.560 13.839 1.00 71.38 78 GLN A N 1
ATOM 623 C CA . GLN A 1 78 ? -9.485 14.330 14.297 1.00 71.38 78 GLN A CA 1
ATOM 624 C C . GLN A 1 78 ? -10.926 14.350 13.786 1.00 71.38 78 GLN A C 1
ATOM 626 O O . GLN A 1 78 ? -11.627 15.337 14.005 1.00 71.38 78 GLN A O 1
ATOM 631 N N . GLY A 1 79 ? -11.306 13.305 13.047 1.00 59.03 79 GLY A N 1
ATOM 632 C CA . GLY A 1 79 ? -12.667 13.120 12.536 1.00 59.03 79 GLY A CA 1
ATOM 633 C C . GLY A 1 79 ? -13.657 12.674 13.601 1.00 59.03 79 GLY A C 1
ATOM 634 O O . GLY A 1 79 ? -13.208 12.229 14.682 1.00 59.03 79 GLY A O 1
#

InterPro domains:
  IPR011013 Galactose mutarotase-like domain superfamily [SSF74650] (2-61)
  IPR011682 Glycosyl hydrolase family 38, C-terminal [PF07748] (2-61)

Mean predicted aligned error: 4.6 Å

Secondary structure (DSSP, 8-state):
-EE-SSEEEEE-TTS-EEEEEETTTTEE-SPTT--BS--EE-----SS-TTT---TTGGGG-EES-S--SS--------

Radius of gyration: 17.0 Å; Cα contacts (8 Å, |Δi|>4): 119; chains: 1; bounding box: 32×27×43 Å

Solvent-accessible surface area (backbone atoms only — not comparable to full-atom values): 5038 Å² total; per-residue (Å²): 118,50,57,62,97,56,36,40,38,36,56,44,61,86,58,28,32,60,39,38,32,36,59,88,76,70,43,69,74,50,58,91,94,47,66,42,75,71,60,64,42,58,62,86,48,47,84,85,43,67,98,80,40,64,43,93,63,27,76,78,53,56,38,71,60,70,87,73,82,89,69,68,60,74,85,88,73,86,118

pLDDT: mean 92.28, std 5.6, range [59.03, 97.56]

Sequence (79 aa):
FLKNQFLEATINHEGCLSSLILLECHKEAIATGCLGNRFLIFDDVPLYWDAWDVMDYHLETGRSAIKEIVEPLKITEQG

Organism: Stegodyphus mimosarum (NCBI:txid407821)

Nearest PDB structures (foldseek):
  7vqo-assembly1_A  TM=9.038E-01  e=2.347E-03  Thermochaetoides thermophila DSM 1495
  7ufr-assembly1_D  TM=8.746E-01  e=8.623E-03  Bifidobacterium longum
  7ufu-assembly1_B  TM=8.731E-01  e=1.230E-02  Bifidobacterium longum
  7uft-assembly1_A  TM=8.593E-01  e=3.168E-02  Bifidobacterium longum
  7ufs-assembly1_D  TM=8.533E-01  e=2.501E-02  Bifidobacterium longum

Foldseek 3Di:
DADDPFWDWDAFQQRWTPWIAGPVVRDTPAPPPGTHPFDWDWDADAPPDRVPGGDPCRVVRTDGPDPDDPGTDDDPDHD